Protein AF-A0A2T4JIR1-F1 (afdb_monomer_lite)

Structure (mmCIF, N/CA/C/O backbone):
data_AF-A0A2T4JIR1-F1
#
_entry.id   AF-A0A2T4JIR1-F1
#
loop_
_atom_site.group_PDB
_atom_site.id
_atom_site.type_symbol
_atom_site.label_atom_id
_atom_site.label_alt_id
_atom_site.label_comp_id
_atom_site.label_asym_id
_atom_site.label_entity_id
_atom_site.label_seq_id
_atom_site.pdbx_PDB_ins_code
_atom_site.Cartn_x
_atom_site.Cartn_y
_atom_site.Cartn_z
_atom_site.occupancy
_atom_site.B_iso_or_equiv
_atom_site.auth_seq_id
_atom_site.auth_comp_id
_atom_site.auth_asym_id
_atom_site.auth_atom_id
_atom_site.pdbx_PDB_model_num
ATOM 1 N N . MET A 1 1 ? 17.602 11.910 -16.571 1.00 50.81 1 MET A N 1
ATOM 2 C CA . MET A 1 1 ? 16.532 11.173 -17.286 1.00 50.81 1 MET A CA 1
ATOM 3 C C . MET A 1 1 ? 15.381 10.782 -16.357 1.00 50.81 1 MET A C 1
ATOM 5 O O . MET A 1 1 ? 14.259 11.162 -16.658 1.00 50.81 1 MET A O 1
ATOM 9 N N . ALA A 1 2 ? 15.635 10.165 -15.193 1.00 50.06 2 ALA A N 1
ATOM 10 C CA . ALA A 1 2 ? 14.596 9.836 -14.198 1.00 50.06 2 ALA A CA 1
ATOM 11 C C . ALA A 1 2 ? 13.710 11.032 -13.768 1.00 50.06 2 ALA A C 1
ATOM 13 O O . ALA A 1 2 ? 12.489 10.914 -13.726 1.00 50.06 2 ALA A O 1
ATOM 14 N N . ALA A 1 3 ? 14.302 12.213 -13.545 1.00 57.12 3 ALA A N 1
ATOM 15 C CA . ALA A 1 3 ? 13.558 13.428 -13.190 1.00 57.12 3 ALA A CA 1
ATOM 16 C C . ALA A 1 3 ? 12.606 13.931 -14.299 1.00 57.12 3 ALA A C 1
ATOM 18 O O . ALA A 1 3 ? 11.572 14.516 -13.998 1.00 57.12 3 ALA A O 1
ATOM 19 N N . GLY A 1 4 ? 12.925 13.680 -15.577 1.00 58.97 4 GLY A N 1
ATOM 20 C CA . GLY A 1 4 ? 12.099 14.114 -16.711 1.00 58.97 4 GLY A CA 1
ATOM 21 C C . GLY A 1 4 ? 10.840 13.264 -16.881 1.00 58.97 4 GLY A C 1
ATOM 22 O O . GLY A 1 4 ? 9.755 13.801 -17.074 1.00 58.97 4 GLY A O 1
ATOM 23 N N . ILE A 1 5 ? 10.966 11.943 -16.729 1.00 58.56 5 ILE A N 1
ATOM 24 C CA . ILE A 1 5 ? 9.823 11.020 -16.808 1.00 58.56 5 ILE A CA 1
ATOM 25 C C . ILE A 1 5 ? 8.915 11.190 -15.576 1.00 58.56 5 ILE A C 1
ATOM 27 O O . ILE A 1 5 ? 7.693 11.227 -15.713 1.00 58.56 5 ILE A O 1
ATOM 31 N N . GLY A 1 6 ? 9.499 11.403 -14.388 1.00 55.22 6 GLY A N 1
ATOM 32 C CA . GLY A 1 6 ? 8.744 11.718 -13.168 1.00 55.22 6 GLY A CA 1
ATOM 33 C C . GLY A 1 6 ? 7.907 13.001 -13.274 1.00 55.22 6 GLY A C 1
ATOM 34 O O . GLY A 1 6 ? 6.784 13.039 -12.776 1.00 55.22 6 GLY A O 1
ATOM 35 N N . LEU A 1 7 ? 8.400 14.024 -13.986 1.00 59.47 7 LEU A N 1
ATOM 36 C CA . LEU A 1 7 ? 7.673 15.278 -14.225 1.00 59.47 7 LEU A CA 1
ATOM 37 C C . LEU A 1 7 ? 6.460 15.081 -15.155 1.00 59.47 7 LEU A C 1
ATOM 39 O O . LEU A 1 7 ? 5.382 15.612 -14.889 1.00 59.47 7 LEU A O 1
ATOM 43 N N . VAL A 1 8 ? 6.611 14.278 -16.217 1.00 62.00 8 VAL A N 1
ATOM 44 C CA . VAL A 1 8 ? 5.520 13.946 -17.156 1.00 62.00 8 VAL A CA 1
ATOM 45 C C . VAL A 1 8 ? 4.438 13.094 -16.475 1.00 62.00 8 VAL A C 1
ATOM 47 O O . VAL A 1 8 ? 3.243 13.336 -16.666 1.00 62.00 8 VAL A O 1
ATOM 50 N N . GLY A 1 9 ? 4.839 12.145 -15.621 1.00 57.62 9 GLY A N 1
ATOM 51 C CA . GLY A 1 9 ? 3.918 11.349 -14.802 1.00 57.62 9 GLY A CA 1
ATOM 52 C C . GLY A 1 9 ? 3.169 12.172 -13.744 1.00 57.62 9 GLY A C 1
ATOM 53 O O . GLY A 1 9 ? 2.003 11.905 -13.462 1.00 57.62 9 GLY A O 1
ATOM 54 N N . ALA A 1 10 ? 3.801 13.209 -13.185 1.00 59.25 10 ALA A N 1
ATOM 55 C CA . ALA A 1 10 ? 3.147 14.123 -12.247 1.00 59.25 10 ALA A CA 1
ATOM 56 C C . ALA A 1 10 ? 2.133 15.051 -12.945 1.00 59.25 10 ALA A C 1
ATOM 58 O O . ALA A 1 10 ? 1.047 15.289 -12.411 1.00 59.25 10 ALA A O 1
ATOM 59 N N . LEU A 1 11 ? 2.445 15.534 -14.158 1.00 58.69 11 LEU A N 1
ATOM 60 C CA . LEU A 1 11 ? 1.537 16.384 -14.943 1.00 58.69 11 LEU A CA 1
ATOM 61 C C . LEU A 1 11 ? 0.244 15.663 -15.354 1.00 58.69 11 LEU A C 1
ATOM 63 O O . LEU A 1 11 ? -0.805 16.294 -15.474 1.00 58.69 11 LEU A O 1
ATOM 67 N N . THR A 1 12 ? 0.302 14.346 -15.552 1.00 66.06 12 THR A N 1
ATOM 68 C CA . THR A 1 12 ? -0.829 13.530 -16.023 1.00 66.06 12 THR A CA 1
ATOM 69 C C . THR A 1 12 ? -1.826 13.142 -14.924 1.00 66.06 12 THR A C 1
ATOM 71 O O . THR A 1 12 ? -2.805 12.459 -15.218 1.00 66.06 12 THR A O 1
ATOM 74 N N . ARG A 1 13 ? -1.642 13.613 -13.677 1.00 70.75 13 ARG A N 1
ATOM 75 C CA . ARG A 1 13 ? -2.531 13.345 -12.521 1.00 70.75 13 ARG A CA 1
ATOM 76 C C . ARG A 1 13 ? -2.739 11.854 -12.215 1.00 70.75 13 ARG A C 1
ATOM 78 O O . ARG A 1 13 ? -3.739 11.487 -11.600 1.00 70.75 13 ARG A O 1
ATOM 85 N N . GLN A 1 14 ? -1.820 10.987 -12.633 1.00 75.62 14 GLN A N 1
ATOM 86 C CA . GLN A 1 14 ? -1.913 9.568 -12.304 1.00 75.62 14 GLN A CA 1
ATOM 87 C C . GLN A 1 14 ? -1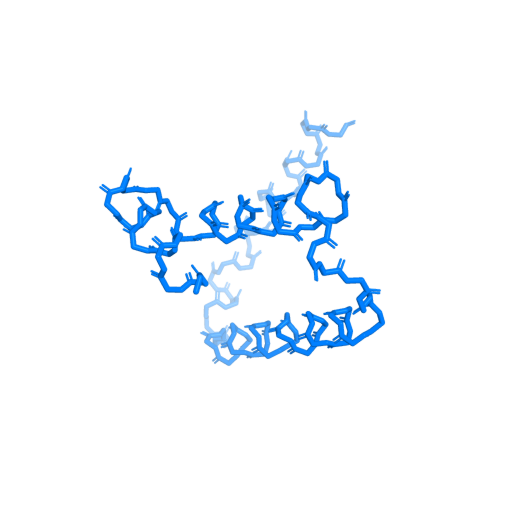.497 9.332 -10.844 1.00 75.62 14 GLN A C 1
ATOM 89 O O . GLN A 1 14 ? -0.612 10.033 -10.341 1.00 75.62 14 GLN A O 1
ATOM 94 N N . PRO A 1 15 ? -2.100 8.352 -10.142 1.00 79.25 15 PRO A N 1
ATOM 95 C CA . PRO A 1 15 ? -1.594 7.909 -8.849 1.00 79.25 15 PRO A CA 1
ATOM 96 C C . PRO A 1 15 ? -0.102 7.585 -8.969 1.00 79.25 15 PRO A C 1
ATOM 98 O O . PRO A 1 15 ? 0.295 6.856 -9.875 1.00 79.25 15 PRO A O 1
ATOM 101 N N . LEU A 1 16 ? 0.724 8.112 -8.059 1.00 76.69 16 LEU A N 1
ATOM 102 C CA . LEU A 1 16 ? 2.192 8.051 -8.161 1.00 76.69 16 LEU A CA 1
ATOM 103 C C . LEU A 1 16 ? 2.735 6.633 -8.391 1.00 76.69 16 LEU A C 1
ATOM 105 O O . LEU A 1 16 ? 3.728 6.456 -9.092 1.00 76.69 16 LEU A O 1
ATOM 109 N N . ILE A 1 17 ? 2.058 5.623 -7.842 1.00 82.56 17 ILE A N 1
ATOM 110 C CA . ILE A 1 17 ? 2.441 4.219 -7.993 1.00 82.56 17 ILE A CA 1
ATOM 111 C C . ILE A 1 17 ? 2.358 3.750 -9.452 1.00 82.56 17 ILE A C 1
ATOM 113 O O . ILE A 1 17 ? 3.235 3.025 -9.910 1.00 82.56 17 ILE A O 1
ATOM 117 N N . VAL A 1 18 ? 1.362 4.224 -10.208 1.00 84.31 18 VAL A N 1
ATOM 118 C CA . VAL A 1 18 ? 1.175 3.887 -11.628 1.00 84.31 18 VAL A CA 1
ATOM 119 C C . VAL A 1 18 ? 2.313 4.481 -12.454 1.00 84.31 18 VAL A C 1
ATOM 121 O O . VAL A 1 18 ? 2.906 3.790 -13.280 1.00 84.31 18 VAL A O 1
ATOM 124 N N . SER A 1 19 ? 2.686 5.730 -12.164 1.00 79.75 19 SER A N 1
ATOM 125 C CA . SER A 1 19 ? 3.811 6.404 -12.815 1.00 79.75 19 SER A CA 1
ATOM 126 C C . SER A 1 19 ? 5.141 5.686 -12.555 1.00 79.75 19 SER A C 1
ATOM 128 O O . SER A 1 19 ? 5.934 5.531 -13.482 1.00 79.75 19 SER A O 1
ATOM 130 N N . PHE A 1 20 ? 5.386 5.198 -11.332 1.00 78.25 20 PHE A N 1
ATOM 131 C CA . PHE A 1 20 ? 6.600 4.430 -11.026 1.00 78.25 20 PHE A CA 1
ATOM 132 C C . PHE A 1 20 ? 6.644 3.069 -11.729 1.00 78.25 20 PHE A C 1
ATOM 134 O O . PHE A 1 20 ? 7.696 2.707 -12.257 1.00 78.25 20 PHE A O 1
ATOM 141 N N . ILE A 1 21 ? 5.518 2.350 -11.808 1.00 82.88 21 ILE A N 1
ATOM 142 C CA . ILE A 1 21 ? 5.430 1.087 -12.561 1.00 82.88 21 ILE A CA 1
ATOM 143 C C . ILE A 1 21 ? 5.711 1.331 -14.049 1.00 82.88 21 ILE A C 1
ATOM 145 O O . ILE A 1 21 ? 6.488 0.596 -14.655 1.00 82.88 21 ILE A O 1
ATOM 149 N N . ALA A 1 22 ? 5.139 2.388 -14.631 1.00 82.56 22 ALA A N 1
ATOM 150 C CA . ALA A 1 22 ? 5.367 2.741 -16.030 1.00 82.56 22 ALA A CA 1
ATOM 151 C C . ALA A 1 22 ? 6.840 3.081 -16.309 1.00 82.56 22 ALA A C 1
ATOM 153 O O . ALA A 1 22 ? 7.403 2.616 -17.298 1.00 82.56 22 ALA A O 1
ATOM 154 N N . VAL A 1 23 ? 7.487 3.843 -15.420 1.00 79.31 23 VAL A N 1
ATOM 155 C CA . VAL A 1 23 ? 8.928 4.130 -15.513 1.00 79.31 23 VAL A CA 1
ATOM 156 C C . VAL A 1 23 ? 9.738 2.835 -15.465 1.00 79.31 23 VAL A C 1
ATOM 158 O O . VAL A 1 23 ? 10.632 2.668 -16.288 1.00 79.31 23 VAL A O 1
ATOM 161 N N . GLY A 1 24 ? 9.419 1.917 -14.546 1.00 78.56 24 GLY A N 1
ATOM 162 C CA . GLY A 1 24 ? 10.085 0.616 -14.437 1.00 78.56 24 GLY A CA 1
ATOM 163 C C . GLY A 1 24 ? 9.917 -0.244 -15.692 1.00 78.56 24 GLY A C 1
ATOM 164 O O . GLY A 1 24 ? 10.895 -0.797 -16.187 1.00 78.56 24 GLY A O 1
ATOM 165 N N . LEU A 1 25 ? 8.711 -0.285 -16.266 1.00 79.88 25 LEU A N 1
ATOM 166 C CA . LEU A 1 25 ? 8.428 -1.002 -17.513 1.00 79.88 25 LEU A CA 1
ATOM 167 C C . LEU A 1 25 ? 9.212 -0.427 -18.702 1.00 79.88 25 LEU A C 1
ATOM 169 O O . LEU A 1 25 ? 9.735 -1.177 -19.520 1.00 79.88 25 LEU A O 1
ATOM 173 N N . VAL A 1 26 ? 9.300 0.903 -18.789 1.00 80.06 26 VAL A N 1
ATOM 174 C CA . VAL A 1 26 ? 9.983 1.615 -19.879 1.00 80.06 26 VAL A CA 1
ATOM 175 C C . VAL A 1 26 ? 11.508 1.538 -19.739 1.00 80.06 26 VAL A C 1
ATOM 177 O O . VAL A 1 26 ? 12.206 1.359 -20.733 1.00 80.06 26 VAL A O 1
ATOM 180 N N . ALA A 1 27 ? 12.039 1.662 -18.523 1.00 76.19 27 ALA A N 1
ATOM 181 C CA . ALA A 1 27 ? 13.477 1.604 -18.252 1.00 76.19 27 ALA A CA 1
ATOM 182 C C . ALA A 1 27 ? 14.030 0.170 -18.171 1.00 76.19 27 ALA A C 1
ATOM 184 O O . ALA A 1 27 ? 15.243 -0.019 -18.282 1.00 76.19 27 ALA A O 1
ATOM 185 N N . GLY A 1 28 ? 13.158 -0.819 -17.964 1.00 72.19 28 GLY A N 1
ATOM 186 C CA . GLY A 1 28 ? 13.511 -2.230 -17.872 1.00 72.19 28 GLY A CA 1
ATOM 187 C C . GLY A 1 28 ? 13.946 -2.860 -19.204 1.00 72.19 28 GLY A C 1
ATOM 188 O O . GLY A 1 28 ? 13.822 -2.243 -20.271 1.00 72.19 28 GLY A O 1
ATOM 189 N N . PRO A 1 29 ? 14.423 -4.117 -19.153 1.00 68.00 29 PRO A N 1
ATOM 190 C CA . PRO A 1 29 ? 14.935 -4.858 -20.313 1.00 68.00 29 PRO A CA 1
ATOM 191 C C . PRO A 1 29 ? 13.903 -5.030 -21.435 1.00 68.00 29 PRO A C 1
ATOM 193 O O . PRO A 1 29 ? 14.260 -5.153 -22.602 1.00 68.00 29 PRO A O 1
ATOM 196 N N . SER A 1 30 ? 12.611 -4.979 -21.101 1.00 65.88 30 SER A N 1
ATOM 197 C CA . SER A 1 30 ? 11.506 -5.134 -22.052 1.00 65.88 30 SER A CA 1
ATOM 198 C C . SER A 1 30 ? 11.292 -3.938 -22.994 1.00 65.88 30 SER A C 1
ATOM 200 O O . SER A 1 30 ? 10.489 -4.056 -23.918 1.00 65.88 30 SER A O 1
ATOM 202 N N . ALA A 1 31 ? 11.949 -2.792 -22.769 1.00 72.81 31 ALA A N 1
ATOM 203 C CA . ALA A 1 31 ? 11.757 -1.586 -23.581 1.00 72.81 31 ALA A CA 1
ATOM 204 C C . ALA A 1 31 ? 13.075 -0.886 -23.951 1.00 72.81 31 ALA A C 1
ATOM 206 O O . ALA A 1 31 ? 13.566 -1.071 -25.061 1.00 72.81 31 ALA A O 1
ATOM 207 N N . LEU A 1 32 ? 13.637 -0.057 -23.062 1.00 68.19 32 LEU A N 1
ATOM 208 C CA . LEU A 1 32 ? 14.878 0.689 -23.337 1.00 68.19 32 LEU A CA 1
ATOM 209 C C . LEU A 1 32 ? 16.143 -0.035 -22.869 1.00 68.19 32 LEU A C 1
ATOM 211 O O . LEU A 1 32 ? 17.235 0.391 -23.239 1.00 68.19 32 LEU A O 1
ATOM 215 N N . ASP A 1 33 ? 16.005 -1.091 -22.061 1.00 68.56 33 ASP A N 1
ATOM 216 C CA . ASP A 1 33 ? 17.101 -1.991 -21.683 1.00 68.56 33 ASP A CA 1
ATOM 217 C C . ASP A 1 33 ? 18.297 -1.310 -20.983 1.00 68.56 33 ASP A C 1
ATOM 219 O O . ASP A 1 33 ? 19.428 -1.792 -20.946 1.00 68.56 33 ASP A O 1
ATOM 223 N N . VAL A 1 34 ? 18.019 -0.166 -20.356 1.00 68.94 34 VAL A N 1
ATOM 224 C CA . VAL A 1 34 ? 18.997 0.649 -19.621 1.00 68.94 34 VAL A CA 1
ATOM 225 C C . VAL A 1 34 ? 19.366 0.003 -18.283 1.00 68.94 34 VAL A C 1
ATOM 227 O O . VAL A 1 34 ? 20.428 0.275 -17.723 1.00 68.94 34 VAL A O 1
ATOM 230 N N . VAL A 1 35 ? 18.492 -0.851 -17.753 1.00 66.31 35 VAL A N 1
ATOM 231 C CA . VAL A 1 35 ? 18.619 -1.457 -16.430 1.00 66.31 35 VAL A CA 1
ATOM 232 C C . VAL A 1 35 ? 18.853 -2.964 -16.570 1.00 66.31 35 VAL A C 1
ATOM 234 O O . VAL A 1 35 ? 17.986 -3.683 -17.052 1.00 66.31 35 VAL A O 1
ATOM 237 N N . ARG A 1 36 ? 20.040 -3.427 -16.147 1.00 64.94 36 ARG A N 1
ATOM 238 C CA . ARG A 1 36 ? 20.532 -4.816 -16.295 1.00 64.94 36 ARG A CA 1
ATOM 239 C C . ARG A 1 36 ? 20.940 -5.487 -14.971 1.00 64.94 36 ARG A C 1
ATOM 241 O O . ARG A 1 36 ? 21.416 -6.614 -14.978 1.00 64.94 36 ARG A O 1
ATOM 248 N N . SER A 1 37 ? 20.843 -4.774 -13.845 1.00 65.56 37 SER A N 1
ATOM 249 C CA . SER A 1 37 ? 21.343 -5.236 -12.539 1.00 65.56 37 SER A CA 1
ATOM 250 C C . SER A 1 37 ? 20.191 -5.706 -11.649 1.00 65.56 37 SER A C 1
ATOM 252 O O . SER A 1 37 ? 19.859 -5.059 -10.655 1.00 65.56 37 SER A O 1
ATOM 254 N N . ASP A 1 38 ? 19.565 -6.817 -12.038 1.00 69.38 38 ASP A N 1
ATOM 255 C CA . ASP A 1 38 ? 18.350 -7.343 -11.398 1.00 69.38 38 ASP A CA 1
ATOM 256 C C . ASP A 1 38 ? 18.561 -7.641 -9.901 1.00 69.38 38 ASP A C 1
ATOM 258 O O . ASP A 1 38 ? 17.753 -7.249 -9.066 1.00 69.38 38 ASP A O 1
ATOM 262 N N . ALA A 1 39 ? 19.717 -8.203 -9.525 1.00 75.31 39 ALA A N 1
ATOM 263 C CA . ALA A 1 39 ? 19.995 -8.617 -8.146 1.00 75.31 39 ALA A CA 1
ATOM 264 C C . ALA A 1 39 ? 20.013 -7.460 -7.122 1.00 75.31 39 ALA A C 1
ATOM 266 O O . ALA A 1 39 ? 19.521 -7.602 -6.003 1.00 75.31 39 ALA A O 1
ATOM 267 N N . GLN A 1 40 ? 20.588 -6.304 -7.471 1.00 78.94 40 GLN A N 1
ATOM 268 C CA . GLN A 1 40 ? 20.606 -5.138 -6.577 1.00 78.94 40 GLN A CA 1
ATOM 269 C C . GLN A 1 40 ? 19.236 -4.460 -6.504 1.00 78.94 40 GLN A C 1
ATOM 271 O O . GLN A 1 40 ? 18.890 -3.894 -5.466 1.00 78.94 40 GLN A O 1
ATOM 276 N N . ILE A 1 41 ? 18.469 -4.507 -7.595 1.00 81.81 41 ILE A N 1
ATOM 277 C CA . ILE A 1 41 ? 17.120 -3.943 -7.651 1.00 81.81 41 ILE A CA 1
ATOM 278 C C . ILE A 1 41 ? 16.162 -4.787 -6.820 1.00 81.81 41 ILE A C 1
ATOM 280 O O . ILE A 1 41 ? 15.377 -4.210 -6.067 1.00 81.81 41 ILE A O 1
ATOM 284 N N . ASP A 1 42 ? 16.271 -6.112 -6.881 1.00 84.75 42 ASP A N 1
ATOM 285 C CA . ASP A 1 42 ? 15.484 -7.025 -6.051 1.00 84.75 42 ASP A CA 1
ATOM 286 C C . ASP A 1 42 ? 15.742 -6.779 -4.564 1.00 84.75 42 ASP A C 1
ATOM 288 O O . ASP A 1 42 ? 14.800 -6.536 -3.808 1.00 84.75 42 ASP A O 1
ATOM 292 N N . LEU A 1 43 ? 17.015 -6.713 -4.155 1.00 90.62 43 LEU A N 1
ATOM 293 C CA . LEU A 1 43 ? 17.376 -6.436 -2.763 1.00 90.62 43 LEU A CA 1
ATOM 294 C C . LEU A 1 43 ? 16.827 -5.082 -2.292 1.00 90.62 43 LEU A C 1
ATOM 296 O O . LEU A 1 43 ? 16.247 -4.975 -1.212 1.00 90.62 43 LEU A O 1
ATOM 300 N N . LEU A 1 44 ? 16.997 -4.030 -3.097 1.00 89.69 44 LEU A N 1
ATOM 301 C CA . LEU A 1 44 ? 16.510 -2.697 -2.744 1.00 89.69 44 LEU A CA 1
ATOM 302 C C . LEU A 1 44 ? 14.975 -2.649 -2.679 1.00 89.69 44 LEU A C 1
ATOM 304 O O . LEU A 1 44 ? 14.421 -1.954 -1.825 1.00 89.69 44 LEU A O 1
ATOM 308 N N . SER A 1 45 ? 14.294 -3.391 -3.554 1.00 89.12 45 SER A N 1
ATOM 309 C CA . SER A 1 45 ? 12.832 -3.490 -3.583 1.00 89.12 45 SER A CA 1
ATOM 310 C C . SER A 1 45 ? 12.301 -4.211 -2.350 1.00 89.12 45 SER A C 1
ATOM 312 O O . SER A 1 45 ? 11.357 -3.728 -1.721 1.00 89.12 45 SER A O 1
ATOM 314 N N . GLU A 1 46 ? 12.938 -5.313 -1.953 1.00 93.69 46 GLU A N 1
ATOM 315 C CA . GLU A 1 46 ? 12.597 -6.047 -0.735 1.00 93.69 46 GLU A CA 1
ATOM 316 C C . GLU A 1 46 ? 12.780 -5.169 0.509 1.00 93.69 46 GLU A C 1
ATOM 318 O O . GLU A 1 46 ? 11.864 -5.057 1.328 1.00 93.69 46 GLU A O 1
ATOM 323 N N . LEU A 1 47 ? 13.906 -4.450 0.606 1.00 95.44 47 LEU A N 1
ATOM 324 C CA . LEU A 1 47 ? 14.137 -3.488 1.688 1.00 95.44 47 LEU A CA 1
ATOM 325 C C . LEU A 1 47 ? 13.096 -2.360 1.686 1.00 95.44 47 LEU A C 1
ATOM 327 O O . LEU A 1 47 ? 12.581 -1.994 2.743 1.00 95.44 47 LEU A O 1
ATOM 331 N N . GLY A 1 48 ? 12.751 -1.826 0.514 1.00 92.56 48 GLY A N 1
ATOM 332 C CA . GLY A 1 48 ? 11.728 -0.792 0.371 1.00 92.56 48 GLY A CA 1
ATOM 333 C C . GLY A 1 48 ? 10.357 -1.258 0.863 1.00 92.56 48 GLY A C 1
ATOM 334 O O . GLY A 1 48 ? 9.724 -0.568 1.665 1.00 92.56 48 GLY A O 1
ATOM 335 N N . ILE A 1 49 ? 9.914 -2.446 0.442 1.00 94.38 49 ILE A N 1
ATOM 336 C CA . ILE A 1 49 ? 8.644 -3.043 0.881 1.00 94.38 49 ILE A CA 1
ATOM 337 C C . ILE A 1 49 ? 8.678 -3.327 2.384 1.00 94.38 49 ILE A C 1
ATOM 339 O O . ILE A 1 49 ? 7.724 -2.982 3.082 1.00 94.38 49 ILE A O 1
ATOM 343 N N . ALA A 1 50 ? 9.772 -3.884 2.905 1.00 96.31 50 ALA A N 1
ATOM 344 C CA . ALA A 1 50 ? 9.921 -4.155 4.332 1.00 96.31 50 ALA A CA 1
ATOM 345 C C . ALA A 1 50 ? 9.791 -2.872 5.169 1.00 96.31 50 ALA A C 1
ATOM 347 O O . ALA A 1 50 ? 9.043 -2.846 6.146 1.00 96.31 50 ALA A O 1
ATOM 348 N N . VAL A 1 51 ? 10.446 -1.782 4.757 1.00 96.12 51 VAL A N 1
ATOM 349 C CA . VAL A 1 51 ? 10.345 -0.478 5.432 1.00 96.12 51 VAL A CA 1
ATOM 350 C C . VAL A 1 51 ? 8.933 0.101 5.321 1.00 96.12 51 VAL A C 1
ATOM 352 O O . VAL A 1 51 ? 8.408 0.616 6.309 1.00 96.12 51 VAL A O 1
ATOM 355 N N . LEU A 1 52 ? 8.283 -0.001 4.158 1.00 94.44 52 LEU A N 1
ATOM 356 C CA . LEU A 1 52 ? 6.900 0.455 3.978 1.00 94.44 52 LEU A CA 1
ATOM 357 C C . LEU A 1 52 ? 5.933 -0.307 4.891 1.00 94.44 52 LEU A C 1
ATOM 359 O O . LEU A 1 52 ? 5.137 0.318 5.594 1.00 94.44 52 LEU A O 1
ATOM 363 N N . LEU A 1 53 ? 6.025 -1.637 4.924 1.00 95.00 53 LEU A N 1
ATOM 364 C CA . LEU A 1 53 ? 5.203 -2.484 5.789 1.00 95.00 53 LEU A CA 1
ATOM 365 C C . LEU A 1 53 ? 5.493 -2.229 7.270 1.00 95.00 53 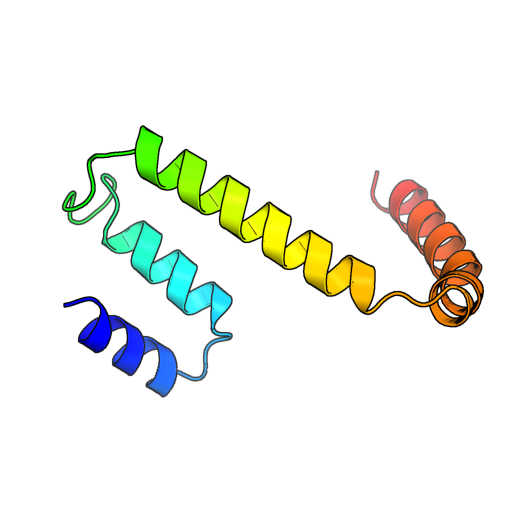LEU A C 1
ATOM 367 O O . LEU A 1 53 ? 4.564 -2.197 8.073 1.00 95.00 53 LEU A O 1
ATOM 371 N N . PHE A 1 54 ? 6.749 -1.972 7.631 1.00 95.56 54 PHE A N 1
ATOM 372 C CA . PHE A 1 54 ? 7.128 -1.588 8.987 1.00 95.56 54 PHE A CA 1
ATOM 373 C C . PHE A 1 54 ? 6.502 -0.249 9.403 1.00 95.56 54 PHE A C 1
ATOM 375 O O . PHE A 1 54 ? 5.899 -0.150 10.471 1.00 95.56 54 PHE A O 1
ATOM 382 N N . LEU A 1 55 ? 6.569 0.771 8.542 1.00 94.56 55 LEU A N 1
ATOM 383 C CA . LEU A 1 55 ? 5.946 2.075 8.789 1.00 94.56 55 LEU A CA 1
ATOM 384 C C . LEU A 1 55 ? 4.420 1.977 8.894 1.00 94.56 55 LEU A C 1
ATOM 386 O O . LEU A 1 55 ? 3.817 2.631 9.748 1.00 94.56 55 LEU A O 1
ATOM 390 N N . VAL A 1 56 ? 3.786 1.165 8.045 1.00 92.38 56 VAL A N 1
ATOM 391 C CA . VAL A 1 56 ? 2.352 0.857 8.150 1.00 92.38 56 VAL A CA 1
ATOM 392 C C . VAL A 1 56 ? 2.056 0.151 9.473 1.00 92.38 56 VAL A C 1
ATOM 394 O O . VAL A 1 56 ? 1.109 0.532 10.157 1.00 92.38 56 VAL A O 1
ATOM 397 N N . GLY A 1 57 ? 2.899 -0.804 9.871 1.00 89.81 57 GLY A N 1
ATOM 398 C CA . GLY A 1 57 ? 2.822 -1.502 11.152 1.00 89.81 57 GLY A CA 1
ATOM 399 C C . GLY A 1 57 ? 2.858 -0.554 12.349 1.00 89.81 57 GLY A C 1
ATOM 400 O O . GLY A 1 57 ? 2.023 -0.671 13.237 1.00 89.81 57 GLY A O 1
ATOM 401 N N . ILE A 1 58 ? 3.745 0.446 12.342 1.00 91.44 58 ILE A N 1
ATOM 402 C CA . ILE A 1 58 ? 3.808 1.470 13.400 1.00 91.44 58 ILE A CA 1
ATOM 403 C C . ILE A 1 58 ? 2.521 2.307 13.478 1.00 91.44 58 ILE A C 1
ATOM 405 O O . ILE A 1 58 ? 2.129 2.730 14.564 1.00 91.44 58 ILE A O 1
ATOM 409 N N . LYS A 1 59 ? 1.847 2.557 12.348 1.00 85.56 59 LYS A N 1
ATOM 410 C CA . LYS A 1 59 ? 0.570 3.294 12.326 1.00 85.56 59 LYS A CA 1
ATOM 411 C C . LYS A 1 59 ? -0.619 2.469 12.831 1.00 85.56 59 LYS A C 1
ATOM 413 O O . LYS A 1 59 ? -1.658 3.057 13.130 1.00 85.56 59 LYS A O 1
ATOM 418 N N . LEU A 1 60 ? -0.497 1.143 12.906 1.00 87.25 60 LEU A N 1
ATOM 419 C CA . LEU A 1 60 ? -1.530 0.260 13.445 1.00 87.25 60 LEU A CA 1
ATOM 420 C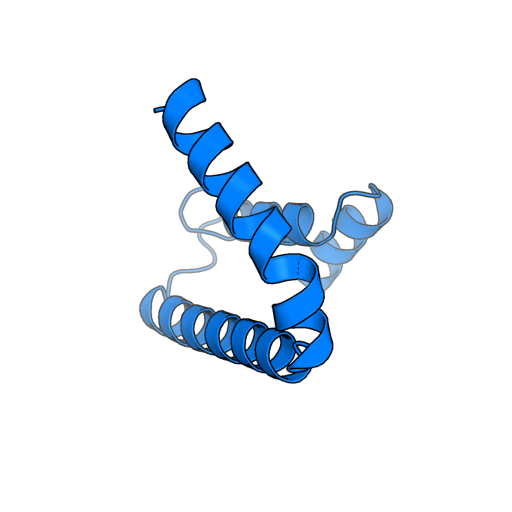 C . LEU A 1 60 ? -1.426 0.228 14.973 1.00 87.25 60 LEU A C 1
ATOM 422 O O . LEU A 1 60 ? -0.623 -0.508 15.541 1.00 87.25 60 LEU A O 1
ATOM 426 N N . ASP A 1 61 ? -2.2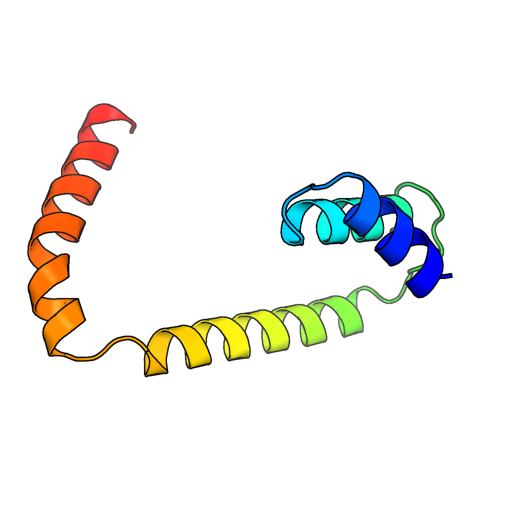64 1.006 15.654 1.00 88.38 61 ASP A N 1
ATOM 427 C CA . ASP A 1 61 ? -2.421 0.871 17.099 1.00 88.38 61 ASP A CA 1
ATOM 428 C C . ASP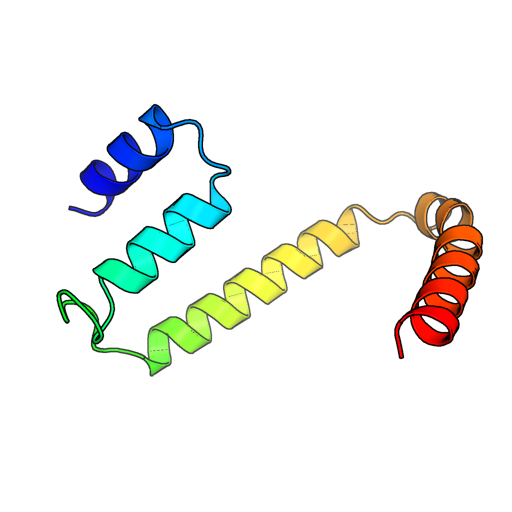 A 1 61 ? -3.383 -0.286 17.450 1.00 88.38 61 ASP A C 1
ATOM 430 O O . ASP A 1 61 ? -4.220 -0.729 16.656 1.00 88.38 61 ASP A O 1
ATOM 434 N N . VAL A 1 62 ? -3.274 -0.805 18.679 1.00 87.81 62 VAL A N 1
ATOM 435 C CA . VAL A 1 62 ? -4.105 -1.929 19.163 1.00 87.81 62 VAL A CA 1
ATOM 436 C C . VAL A 1 62 ? -5.600 -1.602 19.068 1.00 87.81 62 VAL A C 1
ATOM 438 O O . VAL A 1 62 ? -6.436 -2.485 18.863 1.00 87.81 62 VAL A O 1
ATOM 441 N N . LYS A 1 63 ? -5.950 -0.319 19.197 1.00 88.75 63 LYS A N 1
ATOM 442 C CA . LYS A 1 63 ? -7.329 0.157 19.139 1.00 88.75 63 LYS A CA 1
ATOM 443 C C . LYS A 1 63 ? -7.893 0.085 17.717 1.00 88.75 63 LYS A C 1
ATOM 445 O O . LYS A 1 63 ? -9.023 -0.379 17.567 1.00 88.75 63 LYS A O 1
ATOM 450 N N . LEU A 1 64 ? -7.121 0.474 16.702 1.00 85.25 64 LEU A N 1
ATOM 451 C CA . LEU A 1 64 ? -7.477 0.387 15.286 1.00 85.25 64 LEU A CA 1
ATOM 452 C C . LEU A 1 64 ? -7.544 -1.068 14.814 1.00 85.25 64 LEU A C 1
ATOM 454 O O . LEU A 1 64 ? -8.474 -1.438 14.101 1.00 85.25 64 LEU A O 1
ATOM 458 N N . ILE A 1 65 ? -6.629 -1.926 15.276 1.00 88.75 65 ILE A N 1
ATOM 459 C CA . ILE A 1 65 ? -6.703 -3.373 15.008 1.00 88.75 65 ILE A CA 1
ATOM 460 C C . ILE A 1 65 ? -7.997 -3.951 15.587 1.00 88.75 65 ILE A C 1
ATOM 462 O O . ILE A 1 65 ? -8.693 -4.713 14.919 1.00 88.75 65 ILE A O 1
ATOM 466 N N . ARG A 1 66 ? -8.358 -3.574 16.818 1.00 89.50 66 ARG A N 1
ATOM 467 C CA . ARG A 1 66 ? -9.583 -4.066 17.460 1.00 89.50 66 ARG A CA 1
ATOM 468 C C . ARG A 1 66 ? -10.853 -3.519 16.805 1.00 89.50 66 ARG A C 1
ATOM 470 O O . ARG A 1 66 ? -11.834 -4.254 16.729 1.00 89.50 66 ARG A O 1
ATOM 477 N N . SER A 1 67 ? -10.855 -2.266 16.344 1.00 89.12 67 SER A N 1
ATOM 478 C CA . SER A 1 67 ? -12.024 -1.668 15.684 1.00 89.12 67 SER A CA 1
ATOM 479 C C . SER A 1 67 ? -12.235 -2.204 14.269 1.00 89.12 67 SER A C 1
ATOM 481 O O . SER A 1 67 ? -13.377 -2.434 13.875 1.00 89.12 67 SER A O 1
ATOM 483 N N . LEU A 1 68 ? -11.157 -2.454 13.522 1.00 89.88 68 LEU A N 1
ATOM 484 C CA . LEU A 1 68 ? -11.230 -2.979 12.159 1.00 89.88 68 LEU A CA 1
ATOM 485 C C . LEU A 1 68 ? -11.289 -4.509 12.114 1.00 89.88 68 LEU A C 1
ATOM 487 O O . LEU A 1 68 ? -11.843 -5.051 11.168 1.00 89.88 68 LEU A O 1
ATOM 491 N N . GLY A 1 69 ? -10.777 -5.221 13.122 1.00 89.44 69 GLY A N 1
ATOM 492 C CA . GLY A 1 69 ? -10.575 -6.674 13.076 1.00 89.44 69 GLY A CA 1
ATOM 493 C C . GLY A 1 69 ? -11.833 -7.485 12.761 1.00 89.44 69 GLY A C 1
ATOM 494 O O . GLY A 1 69 ? -11.792 -8.365 11.905 1.00 89.44 69 GLY A O 1
ATOM 495 N N . VAL A 1 70 ? -12.971 -7.162 13.385 1.00 92.31 70 VAL A N 1
ATOM 496 C CA . VAL A 1 70 ? -14.246 -7.856 13.110 1.00 92.31 70 VAL A CA 1
ATOM 497 C C . VAL A 1 70 ? -14.721 -7.591 11.678 1.00 92.31 70 VAL A C 1
ATOM 499 O O . VAL A 1 70 ? -15.143 -8.519 10.986 1.00 92.31 70 VAL A O 1
ATOM 502 N N . VAL A 1 71 ? -14.611 -6.346 11.207 1.00 91.69 71 VAL A N 1
ATOM 503 C CA . VAL A 1 71 ? -14.983 -5.964 9.835 1.00 91.69 71 VAL A CA 1
ATOM 504 C C . VAL A 1 71 ? -14.055 -6.641 8.823 1.00 91.69 71 VAL A C 1
ATOM 506 O O . VAL A 1 71 ? -14.533 -7.206 7.845 1.00 91.69 71 VAL A O 1
ATOM 509 N N . SER A 1 72 ? -12.747 -6.673 9.078 1.00 92.62 72 SER A N 1
ATOM 510 C CA . SER A 1 72 ? -11.759 -7.327 8.214 1.00 92.62 72 SER A CA 1
ATOM 511 C C . SER A 1 72 ? -12.003 -8.830 8.085 1.00 92.62 72 SER A C 1
ATOM 513 O O . SER A 1 72 ? -11.954 -9.357 6.977 1.00 92.62 72 SER A O 1
ATOM 515 N N . VAL A 1 73 ? -12.308 -9.524 9.188 1.00 93.44 73 VAL A N 1
ATOM 516 C CA . VAL A 1 73 ? -12.580 -10.973 9.170 1.00 93.44 73 VAL A CA 1
ATOM 517 C C . VAL A 1 73 ? -13.884 -11.280 8.438 1.00 93.44 73 VAL A C 1
ATOM 519 O O . VAL A 1 73 ? -13.914 -12.157 7.579 1.00 93.44 73 VAL A O 1
ATOM 522 N N . THR A 1 74 ? -14.956 -10.549 8.743 1.00 94.44 74 THR A N 1
ATOM 523 C CA . THR A 1 74 ? -16.266 -10.769 8.107 1.00 94.44 74 THR A CA 1
ATOM 524 C C . THR A 1 74 ? -16.237 -10.450 6.614 1.00 94.44 74 THR A C 1
ATOM 526 O O . THR A 1 74 ? -16.715 -11.250 5.811 1.00 94.44 74 THR A O 1
ATOM 529 N N . THR A 1 75 ? -15.612 -9.336 6.226 1.00 93.38 75 THR A N 1
ATOM 530 C CA . THR A 1 75 ? -15.470 -8.947 4.815 1.00 93.38 75 THR A CA 1
ATOM 531 C C . THR A 1 75 ? -14.535 -9.898 4.073 1.00 93.38 75 THR A C 1
ATOM 533 O O . THR A 1 75 ? -14.847 -10.297 2.958 1.00 93.38 75 THR A O 1
ATOM 536 N N . GLY A 1 76 ? -13.428 -10.317 4.694 1.00 92.94 76 GLY A N 1
ATOM 537 C CA . GLY A 1 76 ? -12.485 -11.266 4.102 1.00 92.94 76 GLY A CA 1
ATOM 538 C C . GLY A 1 76 ? -13.109 -12.639 3.852 1.00 92.94 76 GLY A C 1
ATOM 539 O O . GLY A 1 76 ? -13.008 -13.157 2.744 1.00 92.94 76 GLY A O 1
ATOM 540 N N . LEU A 1 77 ? -13.814 -13.203 4.839 1.00 94.12 77 LEU A N 1
ATOM 541 C CA . LEU A 1 77 ? -14.543 -14.468 4.673 1.00 94.12 77 LEU A CA 1
ATOM 542 C C . LEU A 1 77 ? -15.653 -14.350 3.628 1.00 94.12 77 LEU A C 1
ATOM 544 O O . LEU A 1 77 ? -15.800 -15.243 2.797 1.00 94.12 77 LEU A O 1
ATOM 548 N N . GLY A 1 78 ? -16.393 -13.238 3.631 1.00 95.06 78 GLY A N 1
ATOM 549 C CA . GLY A 1 78 ? -17.377 -12.949 2.591 1.00 95.06 78 GLY A CA 1
ATOM 550 C C . GLY A 1 78 ? -16.735 -12.920 1.204 1.00 95.06 78 GLY A C 1
ATOM 551 O O . GLY A 1 78 ? -17.204 -13.595 0.296 1.00 95.06 78 GLY A O 1
ATOM 552 N N . GLN A 1 79 ? -15.616 -12.213 1.048 1.00 95.44 79 GLN A N 1
ATOM 553 C CA . GLN A 1 79 ? -14.917 -12.113 -0.229 1.00 95.44 79 GLN A CA 1
ATOM 554 C C . GLN A 1 79 ? -14.406 -13.476 -0.711 1.00 95.44 79 GLN A C 1
ATOM 556 O O . GLN A 1 79 ? -14.542 -13.777 -1.889 1.00 95.44 79 GLN A O 1
ATOM 561 N N . VAL A 1 80 ? -13.860 -14.314 0.175 1.00 94.81 80 VAL A N 1
ATOM 562 C CA . VAL A 1 80 ? -13.413 -15.668 -0.190 1.00 94.81 80 VAL A CA 1
ATOM 563 C C . VAL A 1 80 ? -14.597 -16.530 -0.621 1.00 94.81 80 VAL A C 1
ATOM 565 O O . VAL A 1 80 ? -14.528 -17.153 -1.662 1.00 94.81 80 VAL A O 1
ATOM 568 N N . ILE A 1 81 ? -15.701 -16.543 0.124 1.00 94.62 81 ILE A N 1
ATOM 569 C CA . ILE A 1 81 ? -16.851 -17.404 -0.203 1.00 94.62 81 ILE A CA 1
ATOM 570 C C . ILE A 1 81 ? -17.538 -16.988 -1.515 1.00 94.62 81 ILE A C 1
ATOM 572 O O . ILE A 1 81 ? -18.062 -17.842 -2.221 1.00 94.62 81 ILE A O 1
ATOM 576 N N . PHE A 1 82 ? -17.569 -15.690 -1.831 1.00 92.50 82 PHE A N 1
ATOM 577 C CA . PHE A 1 82 ? -18.228 -15.184 -3.041 1.00 92.50 82 PHE A CA 1
ATOM 578 C C . PHE A 1 82 ? -17.317 -15.126 -4.275 1.00 92.50 82 PHE A C 1
ATOM 580 O O . PHE A 1 82 ? -17.830 -15.194 -5.390 1.00 92.50 82 PHE A O 1
ATOM 587 N N . THR A 1 83 ? -16.004 -14.953 -4.091 1.00 88.81 83 THR A N 1
ATOM 588 C CA . THR A 1 83 ? -15.045 -14.749 -5.192 1.00 88.81 83 THR A CA 1
ATOM 589 C C . THR A 1 83 ? -14.109 -15.943 -5.424 1.00 88.81 83 THR A C 1
ATOM 591 O O . THR A 1 83 ? -13.501 -15.994 -6.493 1.00 88.81 83 THR A O 1
ATOM 594 N N . ALA A 1 84 ? -13.947 -16.871 -4.469 1.00 64.06 84 ALA A N 1
ATOM 595 C CA . ALA A 1 84 ? -13.194 -18.118 -4.685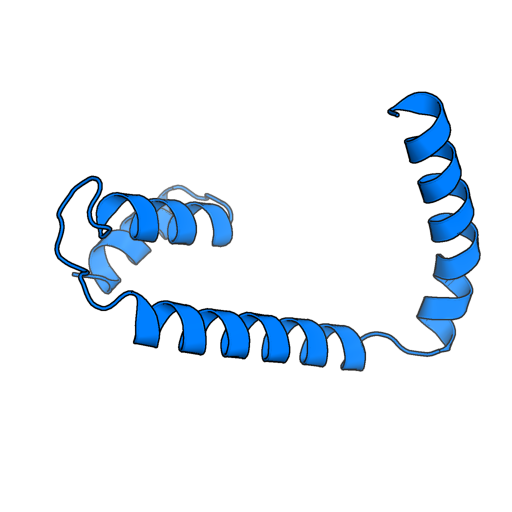 1.00 64.06 84 ALA A CA 1
ATOM 596 C C . ALA A 1 84 ? -14.049 -19.172 -5.397 1.00 64.06 84 ALA A C 1
ATOM 598 O O . ALA A 1 84 ? -13.457 -19.926 -6.202 1.00 64.06 84 ALA A O 1
#

Sequence (84 aa):
MAAGIGLVGALTRQPLIVSFIAVGLVAGPSALDVVRSDAQIDLLSELGIAVLLFLVGIKLDVKLIRSLGVVSVTTGLGQVIFTA

Secondary structure (DSSP, 8-state):
-HHHHHHHHHHTT--HHHHHHHHHHHHSTTTT-----HHHHHHHHHHHHHHHHHHHHHH--HHHHHHHHHHHHHHHHHHHHHH-

Radius of gyration: 18.59 Å; chains: 1; bounding box: 40×34×43 Å

Organism: NCBI:txid1188249

Foldseek 3Di:
DVVVLQVVVVVVPDDSVVSVVVVCCCCPCNHPPVDDCVPVVVVVVVVVVVVVVVVVVVVDDPVNCVVCVVVCVVVVVVCVVVPD

pLDDT: mean 80.75, std 13.04, range [50.06, 96.31]

InterPro domains:
  IPR006153 Cation/H+ exchanger, transmembrane domain [PF00999] (8-83)
  IPR038770 Sodium/solute symporter superfamily [G3DSA:1.20.1530.20] (1-84)
  IPR045158 K(+) efflux antiporter 4/5/6-like [PTHR16254] (1-83)